Protein AF-A0A5J5GIB0-F1 (afdb_monomer_lite)

Radius of gyration: 27.12 Å; chains: 1; bounding box: 52×23×76 Å

Sequence (123 aa):
MTKPYENRSHQQVWDEEWKDICTKEDGTLNLDQIQRVLYDYSFMLDQVPRVYEEVSGLSKPNAYASAIIAEYEIRVNERFNWYVDEILNILLSMYDANAKDEPDYSDGIMAAITEIKEYAGIE

Organism: NCBI:txid2496557

pLDDT: mean 91.65, std 9.81, range [38.59, 97.88]

Secondary structure (DSSP, 8-state):
-PPPGGG--HHHHIIIIIHHHHB-TTS-B-HHHHHHHHHHHHHHHHHHHHHHHHHHS---TT--HHHHHHHHHHHHHHHHHHHHHHHHHHHHHHHHHHTTT-HHHHHHHHHHHHHHHHHHT--

Foldseek 3Di:
DPPPPVPDDPVRCCVPPPQVQQADPVSHGPVVSVVVVVVVVVVCLVVVLVVLCVQQVGRDSPDDVVNSVVSNVVVVLVVVVVVLVVVLVVLVVVLVVCVPPPVVVNVVSVVVSVVSCVVNVHD

Structure (mmCIF, N/CA/C/O backbone):
data_AF-A0A5J5GIB0-F1
#
_entry.id   AF-A0A5J5GIB0-F1
#
loop_
_atom_site.group_PDB
_atom_site.id
_atom_site.type_symbol
_atom_site.label_atom_id
_atom_site.label_alt_id
_atom_site.label_comp_id
_atom_site.label_asym_id
_atom_site.label_entity_id
_atom_site.label_seq_id
_atom_site.pdbx_PDB_ins_code
_atom_site.Cartn_x
_atom_site.Cartn_y
_atom_site.Cartn_z
_atom_site.occupancy
_atom_site.B_iso_or_equiv
_atom_site.auth_seq_id
_atom_site.auth_comp_id
_atom_site.auth_asym_id
_atom_site.auth_atom_id
_atom_site.pdbx_PDB_model_num
ATOM 1 N N . MET A 1 1 ? -16.592 -14.856 6.475 1.00 38.59 1 MET A N 1
ATOM 2 C CA . MET A 1 1 ? -16.352 -13.494 5.956 1.00 38.59 1 MET A CA 1
ATOM 3 C C . MET A 1 1 ? -16.540 -12.528 7.109 1.00 38.59 1 MET A C 1
ATOM 5 O O . MET A 1 1 ? -17.657 -12.408 7.599 1.00 38.59 1 MET A O 1
ATOM 9 N N . THR A 1 2 ? -15.461 -11.927 7.602 1.00 45.66 2 THR A N 1
ATOM 10 C CA . THR A 1 2 ? -15.528 -10.816 8.560 1.00 45.66 2 THR A CA 1
ATOM 11 C C . THR A 1 2 ? -16.257 -9.651 7.890 1.00 45.66 2 THR A C 1
ATOM 13 O O . THR A 1 2 ? -15.962 -9.306 6.746 1.00 45.66 2 THR A O 1
ATOM 16 N N . LYS A 1 3 ? -17.288 -9.106 8.545 1.00 45.69 3 LYS A N 1
ATOM 17 C CA . LYS A 1 3 ? -18.032 -7.959 8.009 1.00 45.69 3 LYS A CA 1
ATOM 18 C C . LYS A 1 3 ? -17.092 -6.745 7.924 1.00 45.69 3 LYS A C 1
ATOM 20 O O . LYS A 1 3 ? -16.278 -6.580 8.833 1.00 45.69 3 LYS A O 1
ATOM 25 N N . PRO A 1 4 ? -17.209 -5.886 6.895 1.00 60.56 4 PRO A N 1
ATOM 26 C CA . PRO A 1 4 ? -16.467 -4.631 6.848 1.00 60.56 4 PRO A CA 1
ATOM 27 C C . PRO A 1 4 ? -16.719 -3.827 8.127 1.00 60.56 4 PRO A C 1
ATOM 29 O O . PRO A 1 4 ? -17.867 -3.712 8.566 1.00 60.56 4 PRO A O 1
ATOM 32 N N . TYR A 1 5 ? -15.654 -3.278 8.716 1.00 65.31 5 TYR A N 1
ATOM 33 C CA . TYR A 1 5 ? -15.711 -2.500 9.960 1.00 65.31 5 TYR A CA 1
ATOM 34 C C . TYR A 1 5 ? -16.722 -1.339 9.870 1.00 65.31 5 TYR A C 1
ATOM 36 O O . TYR A 1 5 ? -17.386 -1.013 10.847 1.00 65.31 5 TYR A O 1
ATOM 44 N N . GLU A 1 6 ? -16.909 -0.801 8.663 1.00 67.31 6 GLU A N 1
ATOM 45 C CA . GLU A 1 6 ? -17.822 0.294 8.308 1.00 67.31 6 GLU A CA 1
ATOM 46 C C . GLU A 1 6 ? -19.305 0.031 8.624 1.00 67.31 6 GLU A C 1
ATOM 48 O O . GLU A 1 6 ? -20.076 0.976 8.760 1.00 67.31 6 GLU A O 1
ATOM 53 N N . ASN A 1 7 ? -19.714 -1.233 8.783 1.00 80.31 7 ASN A N 1
ATOM 54 C CA . ASN A 1 7 ? -21.113 -1.609 9.021 1.00 80.31 7 ASN A CA 1
ATOM 55 C C . ASN A 1 7 ? -21.399 -2.064 10.458 1.00 80.31 7 ASN A C 1
ATOM 57 O O . ASN A 1 7 ? -22.476 -2.605 10.726 1.00 80.31 7 ASN A O 1
ATOM 61 N N . ARG A 1 8 ? -20.441 -1.900 11.376 1.00 87.06 8 ARG A N 1
ATOM 62 C CA . ARG A 1 8 ? -20.588 -2.309 12.776 1.00 87.06 8 ARG A CA 1
ATOM 63 C C . ARG A 1 8 ? -20.642 -1.094 13.689 1.00 87.06 8 ARG A C 1
ATOM 65 O O . ARG A 1 8 ? -19.856 -0.162 13.552 1.00 87.06 8 ARG A O 1
ATOM 72 N N . SER A 1 9 ? -21.564 -1.110 14.646 1.00 91.31 9 SER A N 1
ATOM 73 C CA . SER A 1 9 ? -21.585 -0.113 15.713 1.00 91.31 9 SER A CA 1
ATOM 74 C C . SER A 1 9 ? -20.426 -0.347 16.685 1.00 91.31 9 SER A C 1
ATOM 76 O O . SER A 1 9 ? -19.926 -1.466 16.825 1.00 91.31 9 SER A O 1
ATOM 78 N N . HIS A 1 10 ? -20.036 0.694 17.424 1.00 90.50 10 HIS A N 1
ATOM 79 C CA . HIS A 1 10 ? -19.036 0.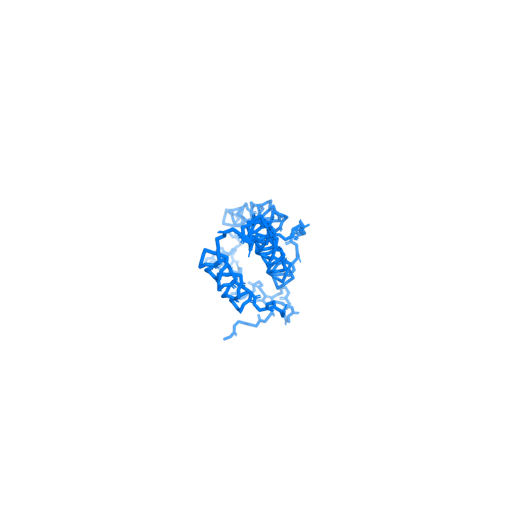560 18.489 1.00 90.50 10 HIS A CA 1
ATOM 80 C C . HIS A 1 10 ? -19.437 -0.501 19.531 1.00 90.50 10 HIS A C 1
ATOM 82 O O . HIS A 1 10 ? -18.572 -1.172 20.082 1.00 90.50 10 HIS A O 1
ATOM 88 N N . GLN A 1 11 ? -20.741 -0.684 19.775 1.00 94.06 11 GLN A N 1
ATOM 89 C CA . GLN A 1 11 ? -21.256 -1.692 20.700 1.00 94.06 11 GLN A CA 1
ATOM 90 C C . GLN A 1 11 ? -21.038 -3.111 20.167 1.00 94.06 11 GLN A C 1
ATOM 92 O O . GLN A 1 11 ? -20.626 -3.982 20.922 1.00 94.06 11 GLN A O 1
ATOM 97 N N . GLN A 1 12 ? -21.263 -3.335 18.869 1.00 94.56 12 GLN A N 1
ATOM 98 C CA . GLN A 1 12 ? -21.004 -4.635 18.245 1.00 94.56 12 GLN A CA 1
ATOM 99 C C . GLN A 1 12 ? -19.520 -4.984 18.301 1.00 94.56 12 GLN A C 1
ATOM 101 O O . GLN A 1 12 ? -19.173 -6.086 18.699 1.00 94.56 12 GLN A O 1
ATOM 106 N N . VAL A 1 13 ? -18.644 -4.032 17.974 1.00 93.19 13 VAL A N 1
ATOM 107 C CA . VAL A 1 13 ? -17.192 -4.242 18.065 1.00 93.19 13 VAL A CA 1
ATOM 108 C C . VAL A 1 13 ? -16.764 -4.512 19.509 1.00 93.19 13 VAL A C 1
ATOM 110 O O . VAL A 1 13 ? -15.956 -5.402 19.754 1.00 93.19 13 VAL A O 1
ATOM 113 N N . TRP A 1 14 ? -17.330 -3.791 20.480 1.00 93.38 14 TRP A N 1
ATOM 114 C CA . TRP A 1 14 ? -17.083 -4.068 21.892 1.00 93.38 14 TRP A CA 1
ATOM 115 C C . TRP A 1 14 ? -17.472 -5.499 22.270 1.00 93.38 14 TRP A C 1
ATOM 117 O O . TRP A 1 14 ? -16.631 -6.229 22.788 1.00 93.38 14 TRP A O 1
ATOM 127 N N . ASP A 1 15 ? -18.716 -5.901 22.003 1.00 94.75 15 ASP A N 1
ATOM 128 C CA . ASP A 1 15 ? -19.227 -7.213 22.403 1.00 94.75 15 ASP A CA 1
ATOM 129 C C . ASP A 1 15 ? -18.543 -8.373 21.655 1.00 94.75 15 ASP A C 1
ATOM 131 O O . ASP A 1 15 ? -18.381 -9.437 22.241 1.00 94.75 15 ASP A O 1
ATOM 135 N N . GLU A 1 16 ? -18.137 -8.182 20.395 1.00 93.56 16 GLU A N 1
ATOM 136 C CA . GLU A 1 16 ? -17.515 -9.224 19.562 1.00 93.56 16 GLU A CA 1
ATOM 137 C C . GLU A 1 16 ? -16.000 -9.367 19.778 1.00 93.56 16 GLU A C 1
ATOM 139 O O . GLU A 1 16 ? -15.478 -10.474 19.664 1.00 93.56 16 GLU A O 1
ATOM 144 N N . GLU A 1 17 ? -15.279 -8.269 20.032 1.00 92.31 17 GLU A N 1
ATOM 145 C CA . GLU A 1 17 ? -13.808 -8.258 19.960 1.00 92.31 17 GLU A CA 1
ATOM 146 C C . GLU A 1 17 ? -13.129 -7.862 21.272 1.00 92.31 17 GLU A C 1
ATOM 148 O O . GLU A 1 17 ? -12.054 -8.369 21.581 1.00 92.31 17 GLU A O 1
ATOM 153 N N . TRP A 1 18 ? -13.729 -6.962 22.057 1.00 94.06 18 TRP A N 1
ATOM 154 C CA . TRP A 1 18 ? -13.030 -6.334 23.185 1.00 94.06 18 TRP A CA 1
ATOM 155 C C . TRP A 1 18 ? -13.498 -6.800 24.549 1.00 94.06 18 TRP A C 1
ATOM 157 O O . TRP A 1 18 ? -12.698 -6.814 25.481 1.00 94.06 18 TRP A O 1
ATOM 167 N N . LYS A 1 19 ? -14.772 -7.158 24.699 1.00 94.94 19 LYS A N 1
ATOM 168 C CA . LYS A 1 19 ? -15.391 -7.412 26.001 1.00 94.94 19 LYS A CA 1
ATOM 169 C C . LYS A 1 19 ? -14.695 -8.531 26.761 1.00 94.94 19 LYS A C 1
ATOM 171 O O . LYS A 1 19 ? -14.301 -8.316 27.904 1.00 94.94 19 LYS A O 1
ATOM 176 N N . ASP A 1 20 ? -14.469 -9.667 26.113 1.00 94.94 20 ASP A N 1
ATOM 177 C CA . ASP A 1 20 ? -13.825 -10.830 26.736 1.00 94.94 20 ASP A CA 1
ATOM 178 C C . ASP A 1 20 ? -12.346 -10.570 27.065 1.00 94.94 20 ASP A C 1
ATOM 180 O O . ASP A 1 20 ? -11.801 -11.146 28.000 1.00 94.94 20 ASP A O 1
ATOM 184 N N . ILE A 1 21 ? -11.699 -9.656 26.335 1.00 94.88 21 ILE A N 1
ATOM 185 C CA . ILE A 1 21 ? -10.319 -9.230 26.602 1.00 94.88 21 ILE A CA 1
ATOM 186 C C . ILE A 1 21 ? -10.285 -8.233 27.769 1.00 94.88 21 ILE A C 1
ATOM 188 O O . ILE A 1 21 ? -9.406 -8.281 28.624 1.00 94.88 21 ILE A O 1
ATOM 192 N N . CYS A 1 22 ? -11.234 -7.301 27.813 1.00 96.31 22 CYS A N 1
ATOM 193 C CA . CYS A 1 22 ? -11.229 -6.166 28.732 1.00 96.31 22 CYS A CA 1
ATOM 194 C C . CYS A 1 22 ? -11.949 -6.441 30.060 1.00 96.31 22 CYS A C 1
ATOM 196 O O . CYS A 1 22 ? -11.927 -5.578 30.942 1.00 96.31 22 CYS A O 1
ATOM 198 N N . THR A 1 23 ? -12.601 -7.594 30.223 1.00 97.00 23 THR A N 1
ATOM 199 C CA . THR A 1 23 ? -13.344 -7.963 31.438 1.00 97.00 23 THR A CA 1
ATOM 200 C C . THR A 1 23 ? -12.767 -9.208 32.108 1.00 97.00 23 THR A C 1
ATOM 202 O O . THR A 1 23 ? -12.053 -9.999 31.500 1.00 97.00 23 THR A O 1
ATOM 205 N N . LYS A 1 24 ? -13.017 -9.347 33.409 1.00 96.25 24 LYS A N 1
ATOM 206 C CA . LYS A 1 24 ? -12.718 -10.552 34.190 1.00 96.25 24 LYS A CA 1
ATOM 207 C C . LYS A 1 24 ? -13.903 -11.520 34.132 1.00 96.25 24 LYS A C 1
ATOM 209 O O . LYS A 1 24 ? -14.995 -11.141 33.718 1.00 96.25 24 LYS A O 1
ATOM 214 N N . GLU A 1 25 ? -13.718 -12.737 34.646 1.00 94.12 25 GLU A N 1
ATOM 215 C CA . GLU A 1 25 ? -14.780 -13.757 34.735 1.00 94.12 25 GLU A CA 1
ATOM 216 C C . GLU A 1 25 ? -16.027 -13.282 35.508 1.00 94.12 25 GLU A C 1
ATOM 218 O O . GLU A 1 25 ? -17.136 -13.730 35.230 1.00 94.12 25 GLU A O 1
ATOM 223 N N . ASP A 1 26 ? -15.867 -12.346 36.452 1.00 94.81 26 ASP A N 1
ATOM 224 C CA . ASP A 1 26 ? -16.964 -11.744 37.225 1.00 94.81 2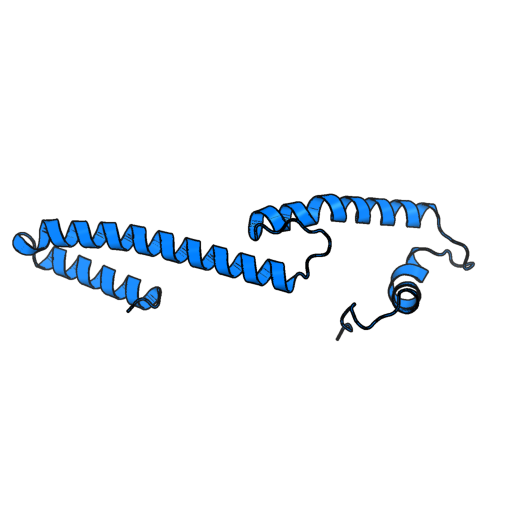6 ASP A CA 1
ATOM 225 C C . ASP A 1 26 ? -17.680 -10.583 36.502 1.00 94.81 26 ASP A C 1
ATOM 227 O O . ASP A 1 26 ? -18.585 -9.961 37.062 1.00 94.81 26 ASP A O 1
ATOM 231 N N . GLY A 1 27 ? -17.280 -10.273 35.266 1.00 91.94 27 GLY A N 1
ATOM 232 C CA . GLY A 1 27 ? -17.829 -9.192 34.449 1.00 91.94 27 GLY A CA 1
ATOM 233 C C . GLY A 1 27 ? -17.303 -7.795 34.791 1.00 91.94 27 GLY A C 1
ATOM 234 O O . GLY A 1 27 ? -17.702 -6.824 34.144 1.00 91.94 27 GLY A O 1
ATOM 235 N N . THR A 1 28 ? -16.407 -7.651 35.773 1.00 97.06 28 THR A N 1
ATOM 236 C CA . THR A 1 28 ? -15.757 -6.365 36.067 1.00 97.06 28 THR A CA 1
ATOM 237 C C . THR A 1 28 ? -14.640 -6.061 35.069 1.00 97.06 28 THR A C 1
ATOM 239 O O . THR A 1 28 ? -14.079 -6.958 34.442 1.00 97.06 28 THR A O 1
ATOM 242 N N . LEU A 1 29 ? -14.289 -4.781 34.906 1.00 97.56 29 LEU A N 1
ATOM 243 C CA . LEU A 1 29 ? -13.206 -4.384 34.004 1.00 97.56 29 LEU A CA 1
ATOM 244 C C . LEU A 1 29 ? -11.842 -4.864 34.518 1.00 97.56 29 LEU A C 1
ATOM 246 O O . LEU A 1 29 ? -11.479 -4.686 35.685 1.00 97.56 29 LEU A O 1
ATOM 250 N N . ASN A 1 30 ? -11.047 -5.413 33.606 1.00 97.56 30 ASN A N 1
ATOM 251 C CA . ASN A 1 30 ? -9.653 -5.751 33.831 1.00 97.56 30 ASN A CA 1
ATOM 252 C C . ASN A 1 30 ? -8.756 -4.576 33.411 1.00 97.56 30 ASN A C 1
ATOM 254 O O . ASN A 1 30 ? -8.287 -4.503 32.278 1.00 97.56 30 ASN A O 1
ATOM 258 N N . LEU A 1 31 ? -8.534 -3.633 34.332 1.00 97.50 31 LEU A N 1
ATOM 259 C CA . LEU A 1 31 ? -7.783 -2.404 34.047 1.00 97.50 31 LEU A CA 1
ATOM 260 C C . LEU A 1 31 ? -6.342 -2.650 33.574 1.00 97.50 31 LEU A C 1
ATOM 262 O O . LEU A 1 31 ? -5.895 -1.939 32.680 1.00 97.50 31 LEU A O 1
ATOM 266 N N . ASP A 1 32 ? -5.636 -3.643 34.125 1.00 97.00 32 ASP A N 1
ATOM 267 C CA . ASP A 1 32 ? -4.266 -3.975 33.693 1.00 97.00 32 ASP A CA 1
ATOM 268 C C . ASP A 1 32 ? -4.253 -4.418 32.224 1.00 97.00 32 ASP A C 1
ATOM 270 O O . ASP A 1 32 ? -3.471 -3.916 31.417 1.00 97.00 32 ASP A O 1
ATOM 274 N N . GLN A 1 33 ? -5.190 -5.291 31.846 1.00 96.25 33 GLN A N 1
ATOM 275 C CA . GLN A 1 33 ? -5.309 -5.758 30.468 1.00 96.25 33 GLN A CA 1
ATOM 276 C C . GLN A 1 33 ? -5.688 -4.626 29.508 1.00 96.25 33 GLN A C 1
ATOM 278 O O . GLN A 1 33 ? -5.106 -4.511 28.431 1.00 96.25 33 GLN A O 1
ATOM 283 N N . ILE A 1 34 ? -6.611 -3.750 29.912 1.00 97.50 34 ILE A N 1
ATOM 284 C CA . ILE A 1 34 ? -6.985 -2.565 29.129 1.00 97.50 34 ILE A CA 1
ATOM 285 C C . ILE A 1 34 ? -5.770 -1.655 28.913 1.00 97.50 34 ILE A C 1
ATOM 287 O O . ILE A 1 34 ? -5.545 -1.191 27.799 1.00 97.50 34 ILE A O 1
ATOM 291 N N . GLN A 1 35 ? -4.960 -1.413 29.948 1.00 97.88 35 GLN A N 1
ATOM 292 C CA . GLN A 1 35 ? -3.758 -0.583 29.836 1.00 97.88 35 GLN A CA 1
ATOM 293 C C . GLN A 1 35 ? -2.742 -1.165 28.848 1.00 97.88 35 GLN A C 1
ATOM 295 O O . GLN A 1 35 ? -2.198 -0.417 28.037 1.00 97.88 35 GLN A O 1
ATOM 300 N N . ARG A 1 36 ? -2.521 -2.485 28.873 1.00 96.75 36 ARG A N 1
ATOM 301 C CA . ARG A 1 36 ? -1.632 -3.175 27.920 1.00 96.75 36 ARG A CA 1
ATOM 302 C C . ARG A 1 36 ? -2.126 -3.033 26.483 1.00 96.75 36 ARG A C 1
ATOM 304 O O . ARG A 1 36 ? -1.377 -2.603 25.617 1.00 96.75 36 ARG A O 1
ATOM 311 N N . VAL A 1 37 ? -3.408 -3.307 26.256 1.00 96.00 37 VAL A N 1
ATOM 312 C CA . VAL A 1 37 ? -4.037 -3.187 24.934 1.00 96.00 37 VAL A CA 1
ATOM 313 C C . VAL A 1 37 ? -3.952 -1.758 24.398 1.00 96.00 37 VAL A C 1
ATOM 315 O O . VAL A 1 37 ? -3.624 -1.550 23.232 1.00 96.00 37 VAL A O 1
ATOM 318 N N . LEU A 1 38 ? -4.235 -0.758 25.236 1.00 96.62 38 LEU A N 1
ATOM 319 C CA . LEU A 1 38 ? -4.149 0.646 24.835 1.00 96.62 38 LEU A CA 1
ATOM 320 C C . LEU A 1 38 ? -2.710 1.072 24.536 1.00 96.62 38 LEU A C 1
ATOM 322 O O . LEU A 1 38 ? -2.500 1.882 23.634 1.00 96.62 38 LEU A O 1
ATOM 326 N N . TYR A 1 39 ? -1.727 0.528 25.256 1.00 97.50 39 TYR A N 1
ATOM 327 C CA . TYR A 1 39 ? -0.316 0.740 24.951 1.00 97.50 39 TYR A CA 1
ATOM 328 C C . TYR A 1 39 ? 0.049 0.170 23.574 1.00 97.50 39 TYR A C 1
ATOM 330 O O . TYR A 1 39 ? 0.593 0.899 22.743 1.00 97.50 39 TYR A O 1
ATOM 338 N N . ASP A 1 40 ? -0.327 -1.079 23.293 1.00 95.94 40 ASP A N 1
ATOM 339 C CA . ASP A 1 40 ? -0.074 -1.721 21.998 1.00 95.94 40 ASP A CA 1
ATOM 340 C C . ASP A 1 40 ? -0.761 -0.959 20.856 1.00 95.94 40 ASP A C 1
ATOM 342 O O . ASP A 1 40 ? -0.160 -0.690 19.814 1.00 95.94 40 ASP A O 1
ATOM 346 N N . TYR A 1 41 ? -2.007 -0.528 21.069 1.00 94.19 41 TYR A N 1
ATOM 347 C CA . TYR A 1 41 ? -2.742 0.275 20.096 1.00 94.19 41 TYR A CA 1
ATOM 348 C C . TYR A 1 41 ? -2.091 1.644 19.864 1.00 94.19 41 TYR A C 1
ATOM 350 O O . TYR A 1 41 ? -1.951 2.072 18.719 1.00 94.19 41 TYR A O 1
ATOM 358 N N . SER A 1 42 ? -1.632 2.318 20.924 1.00 95.44 42 SER A N 1
ATOM 359 C CA . SER A 1 42 ? -0.884 3.576 20.802 1.00 95.44 42 SER A CA 1
ATOM 360 C C . SER A 1 42 ? 0.413 3.393 20.018 1.00 95.44 42 SER A C 1
ATOM 362 O O . SER A 1 42 ? 0.774 4.273 19.240 1.00 95.44 42 SER A O 1
ATOM 364 N N . PHE A 1 43 ? 1.114 2.274 20.212 1.00 95.94 43 PHE A N 1
ATOM 365 C CA . PHE A 1 43 ? 2.316 1.959 19.447 1.00 95.94 43 PHE A CA 1
ATOM 366 C C . PHE A 1 43 ? 1.986 1.751 17.963 1.00 95.94 43 PHE A C 1
ATOM 368 O O . PHE A 1 43 ? 2.643 2.332 17.099 1.00 95.94 43 PHE A O 1
ATOM 375 N N . MET A 1 44 ? 0.922 1.005 17.648 1.00 94.50 44 MET A N 1
ATOM 376 C CA . MET A 1 44 ? 0.474 0.836 16.261 1.00 94.50 44 MET A CA 1
ATOM 377 C C . MET A 1 44 ? 0.086 2.168 15.608 1.00 94.50 44 MET A C 1
ATOM 379 O O . MET A 1 44 ? 0.479 2.416 14.470 1.00 94.50 44 MET A O 1
ATOM 383 N N . LEU A 1 45 ? -0.626 3.046 16.320 1.00 93.12 45 LEU A N 1
ATOM 384 C CA . LEU A 1 45 ? -1.003 4.369 15.812 1.00 93.12 45 LEU A CA 1
ATOM 385 C C . LEU A 1 45 ? 0.196 5.281 15.516 1.00 93.12 45 LEU A C 1
ATOM 387 O O . LEU A 1 45 ? 0.062 6.182 14.694 1.00 93.12 45 LEU A O 1
ATOM 391 N N . ASP A 1 46 ? 1.346 5.063 16.156 1.00 93.31 46 ASP A N 1
ATOM 392 C CA . ASP A 1 46 ? 2.583 5.797 15.866 1.00 93.31 46 ASP A CA 1
ATOM 393 C C . ASP A 1 46 ? 3.374 5.182 14.700 1.00 93.31 46 ASP A C 1
ATOM 395 O O . ASP A 1 46 ? 3.966 5.904 13.900 1.00 93.31 46 ASP A O 1
ATOM 399 N N . GLN A 1 47 ? 3.388 3.853 14.583 1.00 95.25 47 GLN A N 1
ATOM 400 C CA . GLN A 1 47 ? 4.244 3.152 13.620 1.00 95.25 47 GLN A CA 1
ATOM 401 C C . GLN A 1 47 ? 3.583 2.930 12.257 1.00 95.25 47 GLN A C 1
ATOM 403 O O . GLN A 1 47 ? 4.218 3.127 11.222 1.00 95.25 47 GLN A O 1
ATOM 408 N N . VAL A 1 48 ? 2.303 2.555 12.228 1.00 93.88 48 VAL A N 1
ATOM 409 C CA . VAL A 1 48 ? 1.575 2.253 10.984 1.00 93.88 48 VAL A CA 1
ATOM 410 C C . VAL A 1 48 ? 1.557 3.434 10.001 1.00 93.88 48 VAL A C 1
ATOM 412 O O . VAL A 1 48 ? 1.868 3.217 8.829 1.00 93.88 48 VAL A O 1
ATOM 415 N N . PRO A 1 49 ? 1.285 4.686 10.420 1.00 93.50 49 PRO A N 1
ATOM 416 C CA . PRO A 1 49 ? 1.262 5.799 9.477 1.00 93.50 49 PRO A CA 1
ATOM 417 C C . PRO A 1 49 ? 2.641 6.116 8.887 1.00 93.50 49 PRO A C 1
ATOM 419 O O . PRO A 1 49 ? 2.709 6.598 7.762 1.00 93.50 49 PRO A O 1
ATOM 422 N N . ARG A 1 50 ? 3.737 5.805 9.597 1.00 95.25 50 ARG A N 1
ATOM 423 C CA . ARG A 1 50 ? 5.106 5.956 9.071 1.00 95.25 50 ARG A CA 1
ATOM 424 C C . ARG A 1 50 ? 5.370 4.978 7.932 1.00 95.25 50 ARG A C 1
ATOM 426 O O . ARG A 1 50 ? 5.970 5.347 6.931 1.00 95.25 50 ARG A O 1
ATOM 433 N N . VAL A 1 51 ? 4.888 3.741 8.068 1.00 93.81 51 VAL A N 1
ATOM 434 C CA . VAL A 1 51 ? 4.954 2.752 6.982 1.00 93.81 51 VAL A CA 1
ATOM 435 C C . VAL A 1 51 ? 4.135 3.233 5.792 1.00 93.81 51 VAL A C 1
ATOM 437 O O . VAL A 1 51 ? 4.621 3.184 4.668 1.00 93.81 51 VAL A O 1
ATOM 440 N N . TYR A 1 52 ? 2.917 3.727 6.032 1.00 94.06 52 TYR A N 1
ATOM 441 C CA . TYR A 1 52 ? 2.073 4.268 4.968 1.00 94.06 52 TYR A CA 1
ATOM 442 C C . TYR A 1 52 ? 2.773 5.416 4.234 1.00 94.06 52 TYR A C 1
ATOM 444 O O . TYR A 1 52 ? 2.782 5.432 3.003 1.00 94.06 52 TYR A O 1
ATOM 452 N N . GLU A 1 53 ? 3.411 6.329 4.964 1.00 93.44 53 GLU A N 1
ATOM 453 C CA . GLU A 1 53 ? 4.121 7.468 4.387 1.00 93.44 53 GLU A CA 1
ATOM 454 C C . GLU A 1 53 ? 5.282 7.017 3.502 1.00 93.44 53 GLU A C 1
ATOM 456 O O . GLU A 1 53 ? 5.407 7.479 2.369 1.00 93.44 53 GLU A O 1
ATOM 461 N N . GLU A 1 54 ? 6.071 6.056 3.975 1.00 94.31 54 GLU A N 1
ATOM 462 C CA . GLU A 1 54 ? 7.199 5.518 3.219 1.00 94.31 54 GLU A CA 1
ATOM 463 C C . GLU A 1 54 ? 6.736 4.869 1.906 1.00 94.31 54 GLU A C 1
ATOM 465 O O . GLU A 1 54 ? 7.222 5.199 0.823 1.00 94.31 54 GLU A O 1
ATOM 470 N N . VAL A 1 55 ? 5.750 3.970 1.976 1.00 92.31 55 VAL A N 1
ATOM 471 C CA . VAL A 1 55 ? 5.362 3.153 0.814 1.00 92.31 55 VAL A CA 1
ATOM 472 C C . VAL A 1 55 ? 4.446 3.894 -0.158 1.00 92.31 55 VAL A C 1
ATOM 474 O O . VAL A 1 55 ? 4.551 3.699 -1.364 1.00 92.31 55 VAL A O 1
ATOM 477 N N . SER A 1 56 ? 3.573 4.768 0.343 1.00 90.25 56 SER A N 1
ATOM 478 C CA . SER A 1 56 ? 2.513 5.412 -0.449 1.00 90.25 56 SER A CA 1
ATOM 479 C C . SER A 1 56 ? 2.571 6.940 -0.452 1.00 90.25 56 SER A C 1
ATOM 481 O O . SER A 1 56 ? 1.932 7.581 -1.278 1.00 90.25 56 SER A O 1
ATOM 483 N N . GLY A 1 57 ? 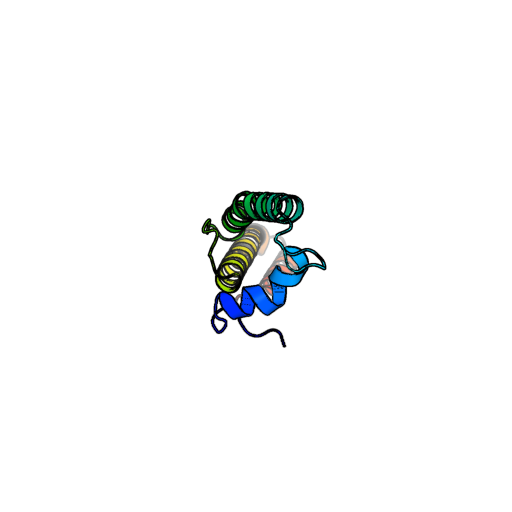3.331 7.561 0.456 1.00 88.62 57 GLY A N 1
ATOM 484 C CA . GLY A 1 57 ? 3.329 9.017 0.656 1.00 88.62 57 GLY A CA 1
ATOM 485 C C . GLY A 1 57 ? 2.139 9.530 1.457 1.00 88.62 57 GLY A C 1
ATOM 486 O O . GLY A 1 57 ? 2.018 10.734 1.675 1.00 88.62 57 GLY A O 1
ATOM 487 N N . LEU A 1 58 ? 1.252 8.639 1.898 1.00 87.88 58 LEU A N 1
ATOM 488 C CA . LEU A 1 58 ? 0.111 8.964 2.739 1.00 87.88 58 LEU A CA 1
ATOM 489 C C . LEU A 1 58 ? 0.453 8.657 4.197 1.00 87.88 58 LEU A C 1
ATOM 491 O O . LEU A 1 58 ? 0.789 7.532 4.514 1.00 87.88 58 LEU A O 1
ATOM 495 N N . SER A 1 59 ? 0.299 9.611 5.113 1.00 83.56 59 SER A N 1
ATOM 496 C CA . SER A 1 59 ? 0.693 9.443 6.526 1.00 83.56 59 SER A CA 1
ATOM 497 C C . SER A 1 59 ? -0.485 9.398 7.506 1.00 83.56 59 SER A C 1
ATOM 499 O O . SER A 1 59 ? -0.329 9.626 8.705 1.00 83.56 59 SER A O 1
ATOM 501 N N . LYS A 1 60 ? -1.711 9.151 7.023 1.00 84.06 60 LYS A N 1
ATOM 502 C CA . LYS A 1 60 ? -2.916 9.227 7.866 1.00 84.06 60 LYS A CA 1
ATOM 503 C C . LYS A 1 60 ? -3.140 7.918 8.640 1.00 84.06 60 LYS A C 1
ATOM 505 O O . LYS A 1 60 ? -3.330 6.887 7.996 1.00 84.06 60 LYS A O 1
ATOM 510 N N . PRO A 1 61 ? -3.242 7.945 9.986 1.00 78.50 61 PRO A N 1
ATOM 511 C CA . PRO A 1 61 ? -3.481 6.738 10.789 1.00 78.50 61 PRO A CA 1
ATOM 512 C C . PRO A 1 61 ? -4.793 6.014 10.483 1.00 78.50 61 PRO A C 1
ATOM 514 O O . PRO A 1 61 ? -4.919 4.822 10.727 1.00 78.50 61 PRO A O 1
ATOM 517 N N . ASN A 1 62 ? -5.777 6.738 9.955 1.00 80.88 62 ASN A N 1
ATOM 518 C CA . ASN A 1 62 ? -7.086 6.220 9.577 1.00 80.88 62 ASN A CA 1
ATOM 519 C C . ASN A 1 62 ? -7.254 6.069 8.057 1.00 80.88 62 ASN A C 1
ATOM 521 O O . ASN A 1 62 ? -8.386 5.996 7.577 1.00 80.88 62 ASN A O 1
ATOM 525 N N . ALA A 1 63 ? -6.162 6.081 7.287 1.00 86.56 63 ALA A N 1
ATOM 526 C CA . ALA A 1 63 ? -6.237 5.773 5.868 1.00 86.56 63 ALA A CA 1
ATOM 527 C C . ALA A 1 63 ? -6.778 4.353 5.666 1.00 86.56 63 ALA A C 1
ATOM 529 O O . ALA A 1 63 ? -6.361 3.411 6.341 1.00 86.56 63 ALA A O 1
ATOM 530 N N . TYR A 1 64 ? -7.689 4.191 4.707 1.00 88.44 64 TYR A N 1
ATOM 531 C CA . TYR A 1 64 ? -8.109 2.862 4.286 1.00 88.44 64 TYR A CA 1
ATOM 532 C C . TYR A 1 64 ? -6.925 2.129 3.664 1.00 88.44 64 TYR A C 1
ATOM 534 O O . TYR A 1 64 ? -6.262 2.660 2.772 1.00 88.44 64 TYR A O 1
ATOM 542 N N . ALA A 1 65 ? -6.697 0.886 4.089 1.00 90.25 65 ALA A N 1
ATOM 543 C CA . ALA A 1 65 ? -5.607 0.062 3.574 1.00 90.25 65 ALA A CA 1
ATOM 544 C C . ALA A 1 65 ? -5.640 -0.065 2.041 1.00 90.25 65 ALA A C 1
ATOM 546 O O . ALA A 1 65 ? -4.593 -0.043 1.406 1.00 90.25 65 ALA A O 1
ATOM 547 N N . SER A 1 66 ? -6.831 -0.124 1.434 1.00 91.12 66 SER A N 1
ATOM 548 C CA . SER A 1 66 ? -6.993 -0.163 -0.025 1.00 91.12 66 SER A CA 1
ATOM 549 C C . SER A 1 66 ? -6.417 1.067 -0.732 1.00 91.12 66 SER A C 1
ATOM 551 O O . SER A 1 66 ? -5.839 0.921 -1.803 1.00 91.12 66 SER A O 1
ATOM 553 N N . ALA A 1 67 ? -6.530 2.256 -0.133 1.00 91.38 67 ALA A N 1
ATOM 554 C CA . ALA A 1 67 ? -5.945 3.475 -0.683 1.00 91.38 67 ALA A CA 1
ATOM 555 C C . ALA A 1 67 ? -4.413 3.448 -0.588 1.00 91.38 67 ALA A C 1
ATOM 557 O O . ALA A 1 67 ? -3.739 3.768 -1.559 1.00 91.38 67 ALA A O 1
ATOM 558 N N . ILE A 1 68 ? -3.866 3.000 0.549 1.00 94.00 68 ILE A N 1
ATOM 559 C CA . ILE A 1 68 ? -2.413 2.833 0.725 1.00 94.00 68 ILE A CA 1
ATOM 560 C C . ILE A 1 68 ? -1.846 1.844 -0.298 1.00 94.00 68 ILE A C 1
ATOM 562 O O . ILE A 1 68 ? -0.830 2.126 -0.925 1.00 94.00 68 ILE A O 1
ATOM 566 N N . ILE A 1 69 ? -2.509 0.697 -0.477 1.00 94.38 69 ILE A N 1
ATOM 567 C CA . ILE A 1 69 ? -2.088 -0.345 -1.420 1.00 94.38 69 ILE A CA 1
ATOM 568 C C . ILE A 1 69 ? -2.128 0.186 -2.854 1.00 94.38 69 ILE A C 1
ATOM 570 O O . ILE A 1 69 ? -1.157 0.015 -3.578 1.00 94.38 69 ILE A O 1
ATOM 574 N N . ALA A 1 70 ? -3.205 0.864 -3.257 1.00 94.75 70 ALA A N 1
ATOM 575 C CA . ALA A 1 70 ? -3.313 1.413 -4.606 1.00 94.75 70 ALA A CA 1
ATOM 576 C C . ALA A 1 70 ? -2.171 2.395 -4.927 1.00 94.75 70 ALA A C 1
ATOM 578 O O . ALA A 1 70 ? -1.536 2.277 -5.971 1.00 94.75 70 ALA A O 1
ATOM 579 N N . GLU A 1 71 ? -1.870 3.319 -4.013 1.00 95.38 71 GLU A N 1
ATOM 580 C CA . GLU A 1 71 ? -0.769 4.277 -4.177 1.00 95.38 71 GLU A CA 1
ATOM 581 C C . GLU A 1 71 ? 0.612 3.606 -4.167 1.00 95.38 71 GLU A C 1
ATOM 583 O O . GLU A 1 71 ? 1.501 3.988 -4.929 1.00 95.38 71 GLU A O 1
ATOM 588 N N . TYR A 1 72 ? 0.804 2.578 -3.335 1.00 95.75 72 TYR A N 1
ATOM 589 C CA . TYR A 1 72 ? 2.034 1.788 -3.347 1.00 95.75 72 TYR A CA 1
ATOM 590 C C . TYR A 1 72 ? 2.256 1.101 -4.704 1.00 95.75 72 TYR A C 1
ATOM 592 O O . TYR A 1 72 ? 3.342 1.210 -5.270 1.00 95.75 72 TYR A O 1
ATOM 600 N N . GLU A 1 73 ? 1.229 0.451 -5.259 1.00 96.19 73 GLU A N 1
ATOM 601 C CA . GLU A 1 73 ? 1.305 -0.213 -6.568 1.00 96.19 73 GLU A CA 1
ATOM 602 C C . GLU A 1 73 ? 1.602 0.780 -7.703 1.00 96.19 73 GLU A C 1
ATOM 604 O O . GLU A 1 73 ? 2.403 0.486 -8.591 1.00 96.19 73 GLU A O 1
ATOM 609 N N . ILE A 1 74 ? 1.015 1.985 -7.664 1.00 95.19 74 ILE A N 1
ATOM 610 C CA . ILE A 1 74 ? 1.337 3.060 -8.619 1.00 95.19 74 ILE A CA 1
ATOM 611 C C . ILE A 1 74 ? 2.832 3.383 -8.560 1.00 95.19 74 ILE A C 1
ATOM 613 O O . ILE A 1 74 ? 3.511 3.316 -9.582 1.00 95.19 74 ILE A O 1
ATOM 617 N N . ARG A 1 75 ? 3.370 3.647 -7.365 1.00 94.31 75 ARG A N 1
ATOM 618 C CA . ARG A 1 75 ? 4.792 3.978 -7.183 1.00 94.31 75 ARG A CA 1
ATOM 619 C C . ARG A 1 75 ? 5.731 2.856 -7.614 1.00 94.31 75 ARG A C 1
ATOM 621 O O . ARG A 1 75 ? 6.793 3.126 -8.173 1.00 94.31 75 ARG A O 1
ATOM 628 N N . VAL A 1 76 ? 5.370 1.600 -7.345 1.00 95.50 76 VAL A N 1
ATOM 629 C CA . VAL A 1 76 ? 6.148 0.433 -7.789 1.00 95.50 76 VAL A CA 1
ATOM 630 C C . VAL A 1 76 ? 6.210 0.385 -9.314 1.00 95.50 76 VAL A C 1
ATOM 632 O O . VAL A 1 76 ? 7.302 0.234 -9.865 1.00 95.50 76 VAL A O 1
ATOM 635 N N . ASN A 1 77 ? 5.078 0.581 -9.992 1.00 94.19 77 ASN A N 1
ATOM 636 C CA . ASN A 1 77 ? 5.016 0.591 -11.453 1.00 94.19 77 ASN A CA 1
ATOM 637 C C . ASN A 1 77 ? 5.764 1.785 -12.062 1.00 94.19 77 ASN A C 1
ATOM 639 O O . ASN A 1 77 ? 6.522 1.609 -13.011 1.00 94.19 77 ASN A O 1
ATOM 643 N N . GLU A 1 78 ? 5.623 2.984 -11.494 1.00 94.25 78 GLU A N 1
ATOM 644 C CA . GLU A 1 78 ? 6.383 4.165 -11.925 1.00 94.25 78 GLU A CA 1
ATOM 645 C C . GLU A 1 78 ? 7.893 3.931 -11.816 1.00 94.25 78 GLU A C 1
ATOM 647 O O . GLU A 1 78 ? 8.644 4.231 -12.744 1.00 94.25 78 GLU A O 1
ATOM 652 N N . ARG A 1 79 ? 8.345 3.340 -10.705 1.00 95.00 79 ARG A N 1
ATOM 653 C CA . ARG A 1 79 ? 9.757 3.013 -10.502 1.00 95.00 79 ARG A CA 1
ATOM 654 C C . ARG A 1 79 ? 10.244 1.931 -11.466 1.00 95.00 79 ARG A C 1
ATOM 656 O O . ARG A 1 79 ? 11.367 2.025 -11.951 1.00 95.00 79 ARG A O 1
ATOM 663 N N . PHE A 1 80 ? 9.428 0.914 -11.737 1.00 95.25 80 PHE A N 1
ATOM 664 C CA . PHE A 1 80 ? 9.742 -0.109 -12.734 1.00 95.25 80 PHE A CA 1
ATOM 665 C C . PHE A 1 80 ? 9.913 0.510 -14.126 1.00 95.25 80 PHE A C 1
ATOM 667 O O . PHE A 1 80 ? 10.952 0.303 -14.751 1.00 95.25 80 PHE A O 1
ATOM 674 N N . ASN A 1 81 ? 8.957 1.333 -14.562 1.00 94.75 81 ASN A N 1
ATOM 675 C CA . ASN A 1 81 ? 9.019 2.017 -15.854 1.00 94.75 81 ASN A CA 1
ATOM 676 C C . ASN A 1 81 ? 10.253 2.918 -15.955 1.00 94.75 81 ASN A C 1
ATOM 678 O O . ASN A 1 81 ? 10.941 2.895 -16.968 1.00 94.75 81 ASN A O 1
ATOM 682 N N . TRP A 1 82 ? 10.597 3.631 -14.878 1.00 95.88 82 TRP A N 1
ATOM 683 C CA . TRP A 1 82 ? 11.811 4.445 -14.831 1.00 95.88 82 TRP A CA 1
ATOM 684 C C . TRP A 1 82 ? 13.088 3.625 -15.084 1.00 95.88 82 TRP A C 1
ATOM 686 O O . TRP A 1 82 ? 13.935 4.040 -15.874 1.00 95.88 82 TRP A O 1
ATOM 696 N N . TYR A 1 83 ? 13.220 2.444 -14.467 1.00 96.94 83 TYR A N 1
ATOM 697 C CA . TYR A 1 83 ? 14.363 1.555 -14.717 1.00 96.94 83 TYR A CA 1
ATOM 698 C C . TYR A 1 83 ? 14.384 1.019 -16.151 1.00 96.94 83 TYR A C 1
ATOM 700 O O . TYR A 1 83 ? 15.452 0.922 -16.756 1.00 96.94 83 TYR A O 1
ATOM 708 N N . VAL A 1 84 ? 13.218 0.658 -16.695 1.00 97.12 84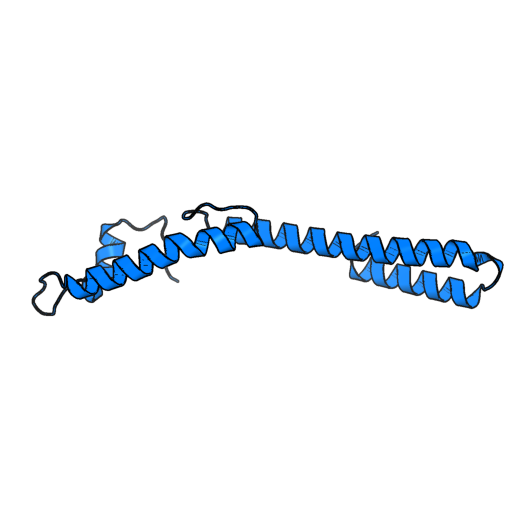 VAL A N 1
ATOM 709 C CA . VAL A 1 84 ? 13.104 0.185 -18.080 1.00 97.12 84 VAL A CA 1
ATOM 710 C C . VAL A 1 84 ? 13.531 1.282 -19.051 1.00 97.12 84 VAL A C 1
ATOM 712 O O . VAL A 1 84 ? 14.364 1.025 -19.918 1.00 97.12 84 VAL A O 1
ATOM 715 N N . ASP A 1 85 ? 13.042 2.507 -18.869 1.00 96.44 85 ASP A N 1
ATOM 716 C CA . ASP A 1 85 ? 13.414 3.654 -19.695 1.00 96.44 85 ASP A CA 1
ATOM 717 C C . ASP A 1 85 ? 14.920 3.938 -19.627 1.00 96.44 85 ASP A C 1
ATOM 719 O O . ASP A 1 85 ? 15.553 4.198 -20.651 1.00 96.44 85 ASP A O 1
ATOM 723 N N . GLU A 1 86 ? 15.529 3.860 -18.441 1.00 97.62 86 GLU A N 1
ATOM 724 C CA . GLU A 1 86 ? 16.977 4.030 -18.275 1.00 97.62 86 GLU A CA 1
ATOM 725 C C . GLU A 1 86 ? 17.765 2.990 -19.090 1.00 97.62 86 GLU A C 1
ATOM 727 O O . GLU A 1 86 ? 18.669 3.349 -19.850 1.00 97.62 86 GLU A O 1
ATOM 732 N N . ILE A 1 87 ? 17.385 1.712 -18.998 1.00 97.38 87 ILE A N 1
ATOM 733 C CA . ILE A 1 87 ? 18.024 0.621 -19.746 1.00 97.38 87 ILE A CA 1
ATOM 734 C C . ILE A 1 87 ? 17.825 0.797 -21.254 1.00 97.38 87 ILE A C 1
ATOM 736 O O . ILE A 1 87 ? 18.786 0.676 -22.017 1.00 97.38 87 ILE A O 1
ATOM 740 N N . LEU A 1 88 ? 16.605 1.104 -21.699 1.00 97.25 88 LEU A N 1
ATOM 741 C CA . LEU A 1 88 ? 16.304 1.311 -23.115 1.00 97.25 88 LEU A CA 1
ATOM 742 C C . LEU A 1 88 ? 17.113 2.471 -23.696 1.00 97.25 88 LEU A C 1
ATOM 744 O O . LEU A 1 88 ? 17.668 2.337 -24.783 1.00 97.25 88 LEU A O 1
ATOM 748 N N . ASN A 1 89 ? 17.253 3.576 -22.961 1.00 97.38 89 ASN A N 1
ATOM 749 C CA . ASN A 1 89 ? 18.074 4.710 -23.390 1.00 97.38 89 ASN A CA 1
ATOM 750 C C . ASN A 1 89 ? 19.554 4.329 -23.558 1.00 97.38 89 ASN A C 1
ATOM 752 O O . ASN A 1 89 ? 20.199 4.771 -24.512 1.00 97.38 89 ASN A O 1
ATOM 756 N N . ILE A 1 90 ? 20.093 3.489 -22.668 1.00 97.75 90 ILE A N 1
ATOM 757 C CA . ILE A 1 90 ? 21.462 2.972 -22.791 1.00 97.75 90 ILE A CA 1
ATOM 758 C C . ILE A 1 90 ? 21.593 2.113 -24.053 1.00 97.75 90 ILE A C 1
ATOM 760 O O . ILE A 1 90 ? 22.504 2.335 -24.850 1.00 97.75 90 ILE A O 1
ATOM 764 N N . LEU A 1 91 ? 20.676 1.166 -24.259 1.00 97.12 91 LEU A N 1
ATOM 765 C CA . LEU A 1 91 ? 20.714 0.262 -25.408 1.00 97.12 91 LEU A CA 1
ATOM 766 C C . LEU A 1 91 ? 20.550 1.008 -26.736 1.00 97.12 91 LEU A C 1
ATOM 768 O O . LEU A 1 91 ? 21.292 0.735 -27.674 1.00 97.12 91 LEU A O 1
ATOM 772 N N . LEU A 1 92 ? 19.645 1.985 -26.811 1.00 96.38 92 LEU A N 1
ATOM 773 C CA . LEU A 1 92 ? 19.460 2.817 -28.005 1.00 96.38 92 LEU A CA 1
ATOM 774 C C . LEU A 1 92 ? 20.731 3.602 -28.348 1.00 96.38 92 LEU A C 1
ATOM 776 O O . LEU A 1 92 ? 21.163 3.600 -29.496 1.00 96.38 92 LEU A O 1
ATOM 780 N N . SER A 1 93 ? 21.382 4.195 -27.344 1.00 96.62 93 SER A N 1
ATOM 781 C CA . SER A 1 93 ? 22.664 4.885 -27.530 1.00 96.62 93 SER A CA 1
ATOM 782 C C . SER A 1 93 ? 23.759 3.940 -28.044 1.00 96.62 93 SER A C 1
ATOM 784 O O . SER A 1 93 ? 24.528 4.289 -28.942 1.00 96.62 93 SER A O 1
ATOM 786 N N . MET A 1 94 ? 23.811 2.710 -27.519 1.00 95.75 94 MET A N 1
ATOM 787 C CA . MET A 1 94 ? 24.744 1.684 -27.990 1.00 95.75 94 MET A CA 1
ATOM 788 C C . MET A 1 94 ? 24.442 1.248 -29.425 1.00 95.75 94 MET A C 1
ATOM 790 O O . MET A 1 94 ? 25.373 1.095 -30.212 1.00 95.75 94 MET A O 1
ATOM 794 N N . TYR A 1 95 ? 23.170 1.073 -29.781 1.00 95.44 95 TYR A N 1
ATOM 795 C CA . TYR A 1 95 ? 22.767 0.753 -31.147 1.00 95.44 95 TYR A CA 1
ATOM 796 C C . TYR A 1 95 ? 23.203 1.855 -32.116 1.00 95.44 95 TYR A C 1
ATOM 798 O O . TYR A 1 95 ? 23.922 1.580 -33.075 1.00 95.44 95 TYR A O 1
ATOM 806 N N . ASP A 1 96 ? 22.858 3.112 -31.827 1.00 94.31 96 ASP A N 1
ATOM 807 C CA . ASP A 1 96 ? 23.182 4.258 -32.683 1.00 94.31 96 ASP A CA 1
ATOM 808 C C . ASP A 1 96 ? 24.693 4.411 -32.914 1.00 94.31 96 ASP A C 1
ATOM 810 O O . ASP A 1 96 ? 25.127 4.792 -34.006 1.00 94.31 96 ASP A O 1
ATOM 814 N N . ALA A 1 97 ? 25.503 4.084 -31.903 1.00 94.00 97 ALA A N 1
ATOM 815 C CA . ALA A 1 97 ? 26.958 4.134 -31.988 1.00 94.00 97 ALA A CA 1
ATOM 816 C C . ALA A 1 97 ? 27.566 3.027 -32.868 1.00 94.00 97 ALA A C 1
ATOM 818 O O . ALA A 1 97 ? 28.639 3.241 -33.426 1.00 94.00 97 ALA A O 1
ATOM 819 N N . ASN A 1 98 ? 26.906 1.871 -33.003 1.00 92.50 98 ASN A N 1
ATOM 820 C CA . ASN A 1 98 ? 27.478 0.680 -33.648 1.00 92.50 98 ASN A CA 1
ATOM 821 C C . ASN A 1 98 ? 26.768 0.263 -34.948 1.00 92.50 98 ASN A C 1
ATOM 823 O O . ASN A 1 98 ? 27.331 -0.518 -35.716 1.00 92.50 98 ASN A O 1
ATOM 827 N N . ALA A 1 99 ? 25.593 0.830 -35.252 1.00 88.50 99 ALA A N 1
ATOM 828 C CA . ALA A 1 99 ? 24.713 0.424 -36.358 1.00 88.50 99 ALA A CA 1
ATOM 829 C C . ALA A 1 99 ? 25.375 0.379 -37.745 1.00 88.50 99 ALA A C 1
ATOM 831 O O . ALA A 1 99 ? 24.888 -0.300 -38.648 1.00 88.50 99 ALA A O 1
ATOM 832 N N . LYS A 1 100 ? 26.464 1.128 -37.949 1.00 87.31 100 LYS A N 1
ATOM 833 C CA . LYS A 1 100 ? 27.177 1.190 -39.234 1.00 87.31 100 LYS A CA 1
ATOM 834 C C . LYS A 1 100 ? 28.372 0.250 -39.313 1.00 87.31 100 LYS A C 1
ATOM 836 O O . LYS A 1 100 ? 28.678 -0.227 -40.403 1.00 87.31 100 LYS A O 1
ATOM 841 N N . ASP A 1 101 ? 29.035 0.027 -38.186 1.00 93.19 101 ASP A N 1
ATOM 842 C CA . ASP A 1 101 ? 30.356 -0.595 -38.141 1.00 93.19 101 ASP A CA 1
ATOM 843 C C . ASP A 1 101 ? 30.281 -2.059 -37.684 1.00 93.19 101 ASP A C 1
ATOM 845 O O . ASP A 1 101 ? 31.084 -2.880 -38.128 1.00 93.19 101 ASP A O 1
ATOM 849 N N . GLU A 1 102 ? 29.274 -2.416 -36.878 1.00 92.62 102 GLU A N 1
ATOM 850 C CA . GLU A 1 102 ? 29.072 -3.772 -36.355 1.00 92.62 102 GLU A CA 1
ATOM 851 C C . GLU A 1 102 ? 27.596 -4.213 -36.492 1.00 92.62 102 GLU A C 1
ATOM 853 O O . GLU A 1 102 ? 26.831 -4.156 -35.522 1.00 92.62 102 GLU A O 1
ATOM 858 N N . PRO A 1 103 ? 27.162 -4.656 -37.693 1.00 88.62 103 PRO A N 1
ATOM 859 C CA . PRO A 1 103 ? 25.762 -5.002 -37.961 1.00 88.62 103 PRO A CA 1
ATOM 860 C C . PRO A 1 103 ? 25.221 -6.127 -37.068 1.00 88.62 103 PRO A C 1
ATOM 862 O O . PRO A 1 103 ? 24.181 -5.953 -36.444 1.00 88.62 103 PRO A O 1
ATOM 865 N N . ASP A 1 104 ? 25.963 -7.230 -36.917 1.00 92.00 104 ASP A N 1
ATOM 866 C CA . ASP A 1 104 ? 25.531 -8.376 -36.099 1.00 92.00 104 ASP A CA 1
ATOM 867 C C . ASP A 1 104 ? 25.367 -7.999 -34.614 1.00 92.00 104 ASP A C 1
ATOM 869 O O . ASP A 1 104 ? 24.458 -8.471 -33.928 1.00 92.00 104 ASP A O 1
ATOM 873 N N . TYR A 1 105 ? 26.240 -7.125 -34.103 1.00 90.56 105 TYR A N 1
ATOM 874 C CA . TYR A 1 105 ? 26.150 -6.612 -32.736 1.00 90.56 105 TYR A CA 1
ATOM 875 C C . TYR A 1 105 ? 24.929 -5.699 -32.560 1.00 90.56 105 TYR A C 1
ATOM 877 O O . TYR A 1 105 ? 24.197 -5.805 -31.574 1.00 90.56 105 TYR A O 1
ATOM 885 N N . SER A 1 106 ? 24.676 -4.845 -33.549 1.00 92.94 106 SER A N 1
ATOM 886 C CA . SER A 1 106 ? 23.544 -3.918 -33.570 1.00 92.94 106 SER A CA 1
ATOM 887 C C . SER A 1 106 ? 22.200 -4.648 -33.664 1.00 92.94 106 SER A C 1
ATOM 889 O O . SER A 1 106 ? 21.257 -4.281 -32.961 1.00 92.94 106 SER A O 1
ATOM 891 N N . ASP A 1 107 ? 22.127 -5.733 -34.438 1.00 94.69 107 ASP A N 1
ATOM 892 C CA . ASP A 1 107 ? 20.958 -6.617 -34.497 1.00 94.69 107 ASP A CA 1
ATOM 893 C C . ASP A 1 107 ? 20.672 -7.261 -33.131 1.00 94.69 107 ASP A C 1
ATOM 895 O O . ASP A 1 107 ? 19.522 -7.307 -32.686 1.00 94.69 107 ASP A O 1
ATOM 899 N N . GLY A 1 108 ? 21.718 -7.695 -32.419 1.00 96.12 108 GLY A N 1
ATOM 900 C CA . GLY A 1 108 ? 21.596 -8.220 -31.057 1.00 96.12 108 GLY A CA 1
ATOM 901 C C . GLY A 1 108 ? 21.052 -7.192 -30.058 1.00 96.12 108 GLY A C 1
ATOM 902 O O . GLY A 1 108 ? 20.199 -7.523 -29.232 1.00 96.12 108 GLY A O 1
ATOM 903 N N . ILE A 1 109 ? 21.487 -5.931 -30.156 1.00 96.50 109 ILE A N 1
ATOM 904 C CA . ILE A 1 109 ? 20.955 -4.838 -29.326 1.00 96.50 109 ILE A CA 1
ATOM 905 C C . ILE A 1 109 ? 19.476 -4.589 -29.642 1.00 96.50 109 ILE A C 1
ATOM 907 O O . ILE A 1 109 ? 18.669 -4.447 -28.722 1.00 96.50 109 ILE A O 1
ATOM 911 N N . MET A 1 110 ? 19.095 -4.580 -30.921 1.00 96.00 110 MET A N 1
ATOM 912 C CA . MET A 1 110 ? 17.695 -4.402 -31.319 1.00 96.00 110 MET A CA 1
ATOM 913 C C . MET A 1 110 ? 16.795 -5.545 -30.852 1.00 96.00 110 MET A C 1
ATOM 915 O O . MET A 1 110 ? 15.657 -5.294 -30.444 1.00 96.00 110 MET A O 1
ATOM 919 N N . ALA A 1 111 ? 17.296 -6.782 -30.853 1.00 96.50 111 ALA A N 1
ATOM 920 C CA . ALA A 1 111 ? 16.581 -7.915 -30.276 1.00 96.50 111 ALA A CA 1
ATOM 921 C C . ALA A 1 111 ? 16.335 -7.706 -28.772 1.00 96.50 111 ALA A C 1
ATOM 923 O O . ALA A 1 111 ? 15.196 -7.811 -28.323 1.00 96.50 111 ALA A O 1
ATOM 924 N N . ALA A 1 112 ? 17.361 -7.302 -28.013 1.00 96.94 112 ALA A N 1
ATOM 925 C CA . ALA A 1 112 ? 17.226 -7.021 -26.583 1.00 96.94 112 ALA A CA 1
ATOM 926 C C . ALA A 1 112 ? 16.240 -5.874 -26.292 1.00 96.94 112 ALA A C 1
ATOM 928 O O . ALA A 1 112 ? 15.406 -5.989 -25.396 1.00 96.94 112 ALA A O 1
ATOM 929 N N . ILE A 1 113 ? 16.288 -4.784 -27.068 1.00 97.00 113 ILE A N 1
ATOM 930 C CA . ILE A 1 113 ? 15.319 -3.678 -26.973 1.00 97.00 113 ILE A CA 1
ATOM 931 C C . ILE A 1 113 ? 13.892 -4.193 -27.187 1.00 97.00 113 ILE A C 1
ATOM 933 O O . ILE A 1 113 ? 12.986 -3.824 -26.440 1.00 97.00 113 ILE A O 1
ATOM 937 N N . THR A 1 114 ? 13.697 -5.048 -28.192 1.00 96.75 114 THR A N 1
ATOM 938 C CA . THR A 1 114 ? 12.386 -5.618 -28.524 1.00 96.75 114 THR A CA 1
ATOM 939 C C . THR A 1 114 ? 11.858 -6.490 -27.386 1.00 96.75 114 THR A C 1
ATOM 941 O O . THR A 1 114 ? 10.727 -6.290 -26.951 1.00 96.75 114 THR A O 1
ATOM 944 N N . GLU A 1 115 ? 12.681 -7.393 -26.848 1.00 96.69 115 GLU A N 1
ATOM 945 C CA . GLU A 1 115 ? 12.294 -8.262 -25.727 1.00 96.69 115 GLU A CA 1
ATOM 946 C C . GLU A 1 115 ? 11.961 -7.464 -24.459 1.00 96.69 115 GLU A C 1
ATOM 948 O O . GLU A 1 115 ? 10.980 -7.757 -23.776 1.00 96.69 115 GLU A O 1
ATOM 953 N N . ILE A 1 116 ? 12.744 -6.425 -24.148 1.00 96.19 116 ILE A N 1
ATOM 954 C CA . ILE A 1 116 ? 12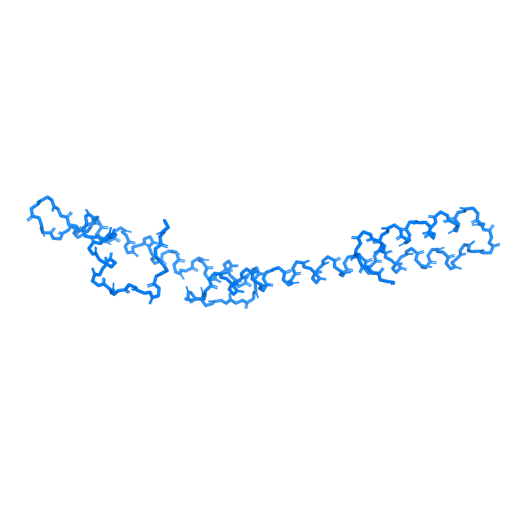.499 -5.568 -22.980 1.00 96.19 116 ILE A CA 1
ATOM 955 C C . ILE A 1 116 ? 11.183 -4.806 -23.137 1.00 96.19 116 ILE A C 1
ATOM 9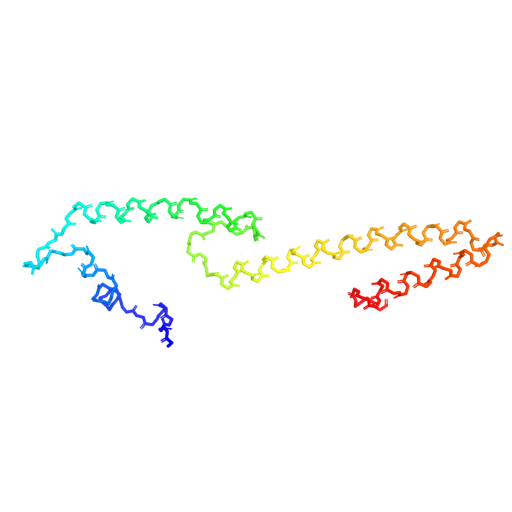57 O O . ILE A 1 116 ? 10.400 -4.749 -22.188 1.00 96.19 116 ILE A O 1
ATOM 961 N N . LYS A 1 117 ? 10.920 -4.246 -24.323 1.00 95.25 117 LYS A N 1
ATOM 962 C CA . LYS A 1 117 ? 9.655 -3.568 -24.622 1.00 95.25 117 LYS A CA 1
ATOM 963 C C . LYS A 1 117 ? 8.459 -4.507 -24.494 1.00 95.25 117 LYS A C 1
ATOM 965 O O . LYS A 1 117 ? 7.482 -4.144 -23.845 1.00 95.25 117 LYS A O 1
ATOM 970 N N . GLU A 1 118 ? 8.556 -5.715 -25.048 1.00 95.25 118 GLU A N 1
ATOM 971 C CA . GLU A 1 118 ? 7.502 -6.728 -24.950 1.00 95.25 118 GLU A CA 1
ATOM 972 C C . GLU A 1 118 ? 7.234 -7.110 -23.489 1.00 95.25 118 GLU A C 1
ATOM 974 O O . GLU A 1 118 ? 6.086 -7.089 -23.044 1.00 95.25 118 GLU A O 1
ATOM 979 N N . TYR A 1 119 ? 8.290 -7.382 -22.716 1.00 93.25 119 TYR A N 1
ATOM 980 C CA . TYR A 1 119 ? 8.169 -7.712 -21.296 1.00 93.25 119 TYR A CA 1
ATOM 981 C C . TYR A 1 119 ? 7.556 -6.567 -20.475 1.00 93.25 119 TYR A C 1
ATOM 983 O O . TYR A 1 119 ? 6.744 -6.808 -19.582 1.00 93.25 119 TYR A O 1
ATOM 991 N N . ALA A 1 120 ? 7.932 -5.322 -20.773 1.00 92.69 120 ALA A N 1
ATOM 992 C CA . ALA A 1 120 ? 7.431 -4.137 -20.085 1.00 92.69 120 ALA A CA 1
ATOM 993 C C . ALA A 1 120 ? 6.049 -3.668 -20.583 1.00 92.69 120 ALA A C 1
ATOM 995 O O . ALA A 1 120 ? 5.470 -2.762 -19.986 1.00 92.69 120 ALA A O 1
ATOM 996 N N . GLY A 1 121 ? 5.508 -4.261 -21.654 1.00 92.06 121 GLY A N 1
ATOM 997 C CA . GLY A 1 121 ? 4.242 -3.838 -22.259 1.00 92.06 121 GLY A CA 1
ATOM 998 C C . GLY A 1 121 ? 4.306 -2.458 -22.927 1.00 92.06 121 GLY A C 1
ATOM 999 O O . GLY A 1 121 ? 3.316 -1.728 -22.916 1.00 92.06 121 GLY A O 1
ATOM 1000 N N . ILE A 1 122 ? 5.467 -2.086 -23.472 1.00 86.94 122 ILE A N 1
ATOM 1001 C CA . ILE A 1 122 ? 5.717 -0.813 -24.159 1.00 86.94 122 ILE A CA 1
ATOM 1002 C C . ILE A 1 122 ? 5.616 -1.045 -25.674 1.00 86.94 122 ILE A C 1
ATOM 1004 O O . ILE A 1 122 ? 6.325 -1.896 -26.209 1.00 86.94 122 ILE A O 1
ATOM 1008 N N . GLU A 1 123 ? 4.758 -0.283 -26.364 1.00 71.62 123 GLU A N 1
ATOM 1009 C CA . GLU A 1 123 ? 4.620 -0.326 -27.836 1.00 71.62 123 GLU A CA 1
ATOM 1010 C C . GLU A 1 123 ? 5.841 0.260 -28.591 1.00 71.62 123 GLU A C 1
ATOM 1012 O O . GLU A 1 123 ? 6.585 1.135 -28.073 1.00 71.62 123 GLU A O 1
#